Protein AF-A0A2M7RXU5-F1 (afdb_monomer)

Mean predicted aligned error: 11.83 Å

Organism: NCBI:txid1974556

Structure (mmCIF, N/CA/C/O backbone):
data_AF-A0A2M7RXU5-F1
#
_entry.id   AF-A0A2M7RXU5-F1
#
loop_
_atom_site.group_PDB
_atom_site.id
_atom_site.type_symbol
_atom_site.label_atom_id
_atom_site.label_alt_id
_atom_site.label_comp_id
_atom_site.label_asym_id
_atom_site.label_entity_id
_atom_site.label_seq_id
_atom_site.pdbx_PDB_ins_code
_atom_site.Cartn_x
_atom_site.Cartn_y
_atom_site.Cartn_z
_atom_site.occupancy
_atom_site.B_iso_or_equiv
_atom_site.auth_seq_id
_atom_site.auth_comp_id
_atom_site.auth_asym_id
_atom_site.auth_atom_id
_atom_site.pdbx_PDB_model_num
ATOM 1 N N . MET A 1 1 ? 6.100 -25.268 19.075 1.00 54.31 1 MET A N 1
ATOM 2 C CA . MET A 1 1 ? 4.955 -24.632 18.387 1.00 54.31 1 MET A CA 1
ATOM 3 C C . MET A 1 1 ? 5.513 -23.656 17.363 1.00 54.31 1 MET A C 1
ATOM 5 O O . MET A 1 1 ? 6.249 -22.761 17.752 1.00 54.31 1 MET A O 1
ATOM 9 N N . ASN A 1 2 ? 5.258 -23.869 16.069 1.00 55.12 2 ASN A N 1
ATOM 10 C CA . ASN A 1 2 ? 5.695 -22.953 15.010 1.00 55.12 2 ASN A CA 1
ATOM 11 C C . ASN A 1 2 ? 4.673 -21.815 14.877 1.00 55.12 2 ASN A C 1
ATOM 13 O O . ASN A 1 2 ? 3.691 -21.948 14.151 1.00 55.12 2 ASN A O 1
ATOM 17 N N . TYR A 1 3 ? 4.895 -20.707 15.585 1.00 61.16 3 TYR A N 1
ATOM 18 C CA . TYR A 1 3 ? 3.988 -19.549 15.592 1.00 61.16 3 TYR A CA 1
ATOM 19 C C . TYR A 1 3 ? 3.853 -18.861 14.222 1.00 61.16 3 TYR A C 1
ATOM 21 O O . TYR A 1 3 ? 2.846 -18.219 13.958 1.00 61.16 3 TYR A O 1
ATOM 29 N N . LEU A 1 4 ? 4.823 -19.058 13.321 1.00 62.25 4 LEU A N 1
ATOM 30 C CA . LEU A 1 4 ? 4.839 -18.480 11.970 1.00 62.25 4 LEU A CA 1
ATOM 31 C C . LEU A 1 4 ? 3.773 -19.057 11.018 1.00 62.25 4 LEU A C 1
ATOM 33 O O . LEU A 1 4 ? 3.629 -18.562 9.907 1.00 62.25 4 LEU A O 1
ATOM 37 N N . LYS A 1 5 ? 3.042 -20.105 11.423 1.00 65.50 5 LYS A N 1
ATOM 38 C CA . LYS A 1 5 ? 2.006 -20.760 10.602 1.00 65.50 5 LYS A CA 1
ATOM 39 C C . LYS A 1 5 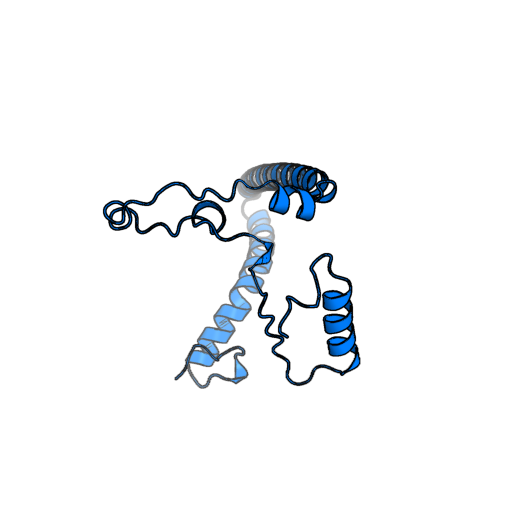? 0.579 -20.596 11.131 1.00 65.50 5 LYS A C 1
ATOM 41 O O . LYS A 1 5 ? -0.327 -21.186 10.557 1.00 65.50 5 LYS A O 1
ATOM 46 N N . VAL A 1 6 ? 0.371 -19.846 12.213 1.00 71.75 6 VAL A N 1
ATOM 47 C CA . VAL A 1 6 ? -0.953 -19.730 12.839 1.00 71.75 6 VAL A CA 1
ATOM 48 C C . VAL A 1 6 ? -1.709 -18.548 12.241 1.00 71.75 6 VAL A C 1
ATOM 50 O O . VAL A 1 6 ? -1.376 -17.395 12.515 1.00 71.75 6 VAL A O 1
ATOM 53 N N . GLY A 1 7 ? -2.727 -18.836 11.434 1.00 74.88 7 GLY A N 1
ATOM 54 C CA . GLY A 1 7 ? -3.568 -17.828 10.783 1.00 74.88 7 GLY A CA 1
ATOM 55 C C . GLY A 1 7 ? -4.970 -17.702 11.381 1.00 74.88 7 GLY A C 1
ATOM 56 O O . GLY A 1 7 ? -5.664 -16.733 11.079 1.00 74.88 7 GLY A O 1
ATOM 57 N N . LYS A 1 8 ? -5.416 -18.674 12.195 1.00 77.81 8 LYS A N 1
ATOM 58 C CA . LYS A 1 8 ? -6.785 -18.707 12.745 1.00 77.81 8 LYS A CA 1
ATOM 59 C C . LYS A 1 8 ? -6.841 -19.195 14.191 1.00 77.81 8 LYS A C 1
ATOM 61 O O . LYS A 1 8 ? -6.146 -20.132 14.578 1.00 77.81 8 LYS A O 1
ATOM 66 N N . ALA A 1 9 ? -7.796 -18.671 14.963 1.00 78.88 9 ALA A N 1
ATOM 67 C CA . ALA A 1 9 ? -8.033 -19.078 16.353 1.00 78.88 9 ALA A CA 1
ATOM 68 C C . ALA A 1 9 ? -8.330 -20.582 16.537 1.00 78.88 9 ALA A C 1
ATOM 70 O O . ALA A 1 9 ? -8.092 -21.141 17.608 1.00 78.88 9 ALA A O 1
ATOM 71 N N . THR A 1 10 ? -8.890 -21.245 15.521 1.00 80.44 10 THR A N 1
ATOM 72 C CA . THR A 1 10 ? -9.183 -22.690 15.522 1.00 80.44 10 THR A CA 1
ATOM 73 C C . THR A 1 10 ? -7.939 -23.572 15.507 1.00 80.44 10 THR A C 1
ATOM 75 O O . THR A 1 10 ? -8.040 -24.735 15.880 1.00 80.44 10 THR A O 1
ATOM 78 N N . GLU A 1 11 ? -6.785 -23.032 15.114 1.00 80.62 11 GLU A N 1
ATOM 79 C CA . GLU A 1 11 ? -5.509 -23.757 15.034 1.00 80.62 11 GLU A CA 1
ATOM 80 C C . GLU A 1 11 ? -4.772 -23.791 16.385 1.00 80.62 11 GLU A C 1
ATOM 82 O O . GLU A 1 11 ? -3.784 -24.505 16.543 1.00 80.62 11 GLU A O 1
ATOM 87 N N . LEU A 1 12 ? -5.264 -23.041 17.378 1.00 82.44 12 LEU A N 1
ATOM 88 C CA . LEU A 1 12 ? -4.707 -22.962 18.725 1.00 82.44 12 LEU A CA 1
ATOM 89 C C . LEU A 1 12 ? -5.577 -23.731 19.729 1.00 82.44 12 LEU A C 1
ATOM 91 O O . LEU A 1 12 ? -6.801 -23.810 19.606 1.00 82.44 12 LEU A O 1
ATOM 95 N N . THR A 1 13 ? -4.962 -24.247 20.793 1.00 83.81 13 THR A N 1
ATOM 96 C CA . THR A 1 13 ? -5.657 -24.987 21.861 1.00 83.81 13 THR A CA 1
ATOM 97 C C . THR A 1 13 ? -5.420 -24.362 23.233 1.00 83.81 13 THR A C 1
ATOM 99 O O . THR A 1 13 ? -4.342 -23.855 23.524 1.00 83.81 13 THR A O 1
ATOM 102 N N . GLY A 1 14 ? -6.423 -24.419 24.114 1.00 88.19 14 GLY A N 1
ATOM 103 C CA . GLY A 1 14 ? -6.277 -23.999 25.512 1.00 88.19 14 GLY A CA 1
ATOM 104 C C . GLY A 1 14 ? -6.180 -22.481 25.707 1.00 88.19 14 GLY A C 1
ATOM 105 O O . GLY A 1 14 ? -7.102 -21.747 25.343 1.00 88.19 14 GLY A O 1
ATOM 106 N N . LYS A 1 15 ? -5.097 -22.022 26.354 1.00 85.31 15 LYS A N 1
ATOM 107 C CA . LYS A 1 15 ? -4.887 -20.607 26.723 1.00 85.31 15 LYS A CA 1
ATOM 108 C C . LYS A 1 15 ? -4.615 -19.726 25.503 1.00 85.31 15 LYS A C 1
ATOM 110 O O . LYS A 1 15 ? -5.236 -18.672 25.385 1.00 85.31 15 LYS A O 1
ATOM 115 N N . ASP A 1 16 ? -3.792 -20.196 24.572 1.00 84.88 16 ASP A N 1
ATOM 116 C CA . ASP A 1 16 ? -3.380 -19.418 23.397 1.00 84.88 16 ASP A CA 1
ATOM 117 C C . ASP A 1 16 ? -4.576 -19.073 22.503 1.00 84.88 16 ASP A C 1
ATOM 119 O O . ASP A 1 16 ? -4.707 -17.944 22.037 1.00 84.88 16 ASP A O 1
ATOM 123 N N . ARG A 1 17 ? -5.543 -19.995 22.373 1.00 86.62 17 ARG A N 1
ATOM 124 C CA . ARG A 1 17 ? -6.808 -19.743 21.664 1.00 86.62 17 ARG A CA 1
ATOM 125 C C . ARG A 1 17 ? -7.643 -18.640 22.307 1.00 86.62 17 ARG A C 1
ATOM 127 O O . ARG A 1 17 ? -8.299 -17.881 21.600 1.00 86.62 17 ARG A O 1
ATOM 134 N N . LYS A 1 18 ? -7.672 -18.564 23.641 1.00 87.69 18 LYS A N 1
ATOM 135 C CA . LYS A 1 18 ? -8.428 -17.516 24.341 1.00 87.69 18 LYS A CA 1
ATOM 136 C C . LYS A 1 18 ? -7.783 -16.153 24.106 1.00 87.69 18 LYS A C 1
ATOM 138 O O . LYS A 1 18 ? -8.496 -15.230 23.736 1.00 87.69 18 LYS A O 1
ATOM 143 N N . ILE A 1 19 ? -6.459 -16.054 24.254 1.00 89.31 19 ILE A N 1
ATOM 144 C CA . ILE A 1 19 ? -5.705 -14.813 24.006 1.00 89.31 19 ILE A CA 1
ATOM 145 C C . ILE A 1 19 ? -5.905 -14.352 22.557 1.00 89.31 19 ILE A C 1
ATOM 147 O O . ILE A 1 19 ? -6.266 -13.199 22.340 1.00 89.31 19 ILE A O 1
ATOM 151 N N . TYR A 1 20 ? -5.772 -15.259 21.585 1.00 88.25 20 TYR A N 1
ATOM 152 C CA . TYR A 1 20 ? -5.964 -14.944 20.167 1.00 88.25 20 TYR A CA 1
ATOM 153 C C . TYR A 1 20 ? -7.367 -14.387 19.887 1.00 88.25 20 TYR A C 1
ATOM 155 O O . TYR A 1 20 ? -7.500 -13.338 19.268 1.00 88.25 20 TYR A O 1
ATOM 163 N N . ARG A 1 21 ? -8.419 -15.010 20.438 1.00 88.50 21 ARG A N 1
ATOM 164 C CA . ARG A 1 21 ? -9.799 -14.513 20.294 1.00 88.50 21 ARG A CA 1
ATOM 165 C C . ARG A 1 21 ? -10.028 -13.159 20.965 1.00 88.50 21 ARG A C 1
ATOM 167 O O . ARG A 1 21 ? -10.780 -12.349 20.435 1.00 88.50 21 ARG A O 1
ATOM 174 N N . TYR A 1 22 ? -9.418 -12.899 22.124 1.00 92.38 22 TYR A N 1
ATOM 175 C CA . TYR A 1 22 ? -9.512 -11.578 22.753 1.00 92.38 22 TYR A CA 1
ATOM 176 C C . TYR A 1 22 ? -8.861 -10.505 21.883 1.00 92.38 22 TYR A C 1
ATOM 178 O O . TYR A 1 22 ? -9.457 -9.447 21.702 1.00 92.38 22 TYR A O 1
ATOM 186 N N . LEU A 1 23 ? -7.690 -10.790 21.305 1.00 91.00 23 LEU A N 1
ATOM 187 C CA . LEU A 1 23 ? -7.000 -9.877 20.392 1.00 91.00 23 LEU A CA 1
ATOM 188 C C . LEU A 1 23 ? -7.775 -9.663 19.080 1.00 91.00 23 LEU A C 1
ATOM 190 O O . LEU A 1 23 ? -7.797 -8.540 18.588 1.00 91.00 23 LEU A O 1
ATOM 194 N N . GLU A 1 24 ? -8.462 -10.686 18.555 1.00 90.81 24 GLU A N 1
ATOM 195 C CA . GLU A 1 24 ? -9.353 -10.558 17.385 1.00 90.81 24 GLU A CA 1
ATOM 196 C C . GLU A 1 24 ? -10.562 -9.648 17.660 1.00 90.81 24 GLU A C 1
ATOM 198 O O . GLU A 1 24 ? -10.973 -8.878 16.795 1.00 90.81 24 GLU A O 1
ATOM 203 N N . ILE A 1 25 ? -11.142 -9.721 18.862 1.00 93.81 25 ILE A N 1
ATOM 204 C CA . ILE A 1 25 ? -12.319 -8.920 19.239 1.00 93.81 25 ILE A CA 1
ATOM 205 C C . ILE A 1 25 ? -11.926 -7.478 19.590 1.00 93.81 25 ILE A C 1
ATOM 207 O O . ILE A 1 25 ? -12.716 -6.555 19.385 1.00 93.81 25 ILE A O 1
ATOM 211 N N . LEU A 1 26 ? -10.711 -7.275 20.103 1.00 93.00 26 LEU A N 1
ATOM 212 C CA . LEU A 1 26 ? -10.197 -5.997 20.595 1.00 93.00 26 LEU A CA 1
ATOM 213 C C . LEU A 1 26 ? -10.392 -4.812 19.626 1.00 93.00 26 LEU A C 1
ATOM 215 O O . LEU A 1 26 ? -10.934 -3.802 20.078 1.00 93.00 26 LEU A O 1
ATOM 219 N N . PRO A 1 27 ? -10.042 -4.883 18.323 1.00 92.12 27 PRO A N 1
ATOM 220 C CA . PRO A 1 27 ? -10.235 -3.751 17.413 1.00 92.12 27 PRO A CA 1
ATOM 221 C C . PRO A 1 27 ? -11.713 -3.371 17.239 1.00 92.12 27 PRO A C 1
ATOM 223 O O . PRO A 1 27 ? -12.056 -2.189 17.279 1.00 92.12 27 PRO A O 1
ATOM 226 N N . GLY A 1 28 ? -12.607 -4.357 17.112 1.00 92.75 28 GLY A N 1
ATOM 227 C CA . GLY A 1 28 ? -14.047 -4.108 16.988 1.00 92.75 28 GLY A CA 1
ATOM 228 C C . GLY A 1 28 ? -14.662 -3.580 18.284 1.00 92.75 28 GLY A C 1
ATOM 229 O O . GLY A 1 28 ? -15.449 -2.633 18.266 1.00 92.75 28 GLY A O 1
ATOM 230 N N . PHE A 1 29 ? -14.257 -4.147 19.422 1.00 95.31 29 PHE A N 1
ATOM 231 C CA . PHE A 1 29 ? -14.706 -3.707 20.739 1.00 95.31 29 PHE A CA 1
ATOM 232 C C . PHE A 1 29 ? -14.264 -2.276 21.048 1.00 95.31 29 PHE A C 1
ATOM 234 O O . PHE A 1 29 ? -15.076 -1.497 21.535 1.00 95.31 29 PHE A O 1
ATOM 241 N N . LEU A 1 30 ? -13.020 -1.899 20.732 1.00 93.00 30 LEU A N 1
ATOM 242 C CA . LEU A 1 30 ? -12.559 -0.519 20.896 1.00 93.00 30 LEU A CA 1
ATOM 243 C C . LEU A 1 30 ? -13.356 0.448 20.013 1.00 93.00 30 LEU A C 1
ATOM 245 O O . LEU A 1 30 ? -13.725 1.518 20.483 1.00 93.00 30 LEU A O 1
ATOM 249 N N . SER A 1 31 ? -13.673 0.066 18.772 1.00 92.56 31 SER A N 1
ATOM 250 C CA . SER A 1 31 ? -14.448 0.913 17.857 1.00 92.56 31 SER A CA 1
ATOM 251 C C . SER A 1 31 ? -15.896 1.133 18.314 1.00 92.56 31 SER A C 1
ATOM 253 O O . SER A 1 31 ? -16.365 2.267 18.343 1.00 92.56 31 SER A O 1
ATOM 255 N N . ILE A 1 32 ? -16.614 0.076 18.706 1.00 93.88 32 ILE A N 1
ATOM 256 C CA . ILE A 1 32 ? -17.993 0.212 19.215 1.00 93.88 32 ILE A CA 1
ATOM 257 C C . ILE A 1 32 ? -17.987 0.850 20.611 1.00 93.88 32 ILE A C 1
ATOM 259 O O . ILE A 1 32 ? -18.867 1.644 20.952 1.00 93.88 32 ILE A O 1
ATOM 263 N N . GLY A 1 33 ? -16.972 0.526 21.410 1.00 94.12 33 GLY A N 1
ATOM 264 C CA . GLY A 1 33 ? -16.773 1.050 22.751 1.00 94.12 33 GLY A CA 1
ATOM 265 C C . GLY A 1 33 ? -16.618 2.565 22.766 1.00 94.12 33 GLY A C 1
ATOM 266 O O . GLY A 1 33 ? -17.256 3.206 23.593 1.00 94.12 33 GLY A O 1
ATOM 267 N N . THR A 1 34 ? -15.851 3.163 21.848 1.00 88.50 34 THR A N 1
ATOM 268 C CA . THR A 1 34 ? -15.704 4.629 21.787 1.00 88.50 34 THR A CA 1
ATOM 269 C C . THR A 1 34 ? -17.024 5.331 21.466 1.00 88.50 34 THR A C 1
ATOM 271 O O . THR A 1 34 ? -17.334 6.342 22.094 1.00 88.50 34 THR A O 1
ATOM 274 N N . LEU A 1 35 ? -17.844 4.775 20.569 1.00 86.81 35 LEU A N 1
ATOM 275 C CA . LEU A 1 35 ? -19.162 5.328 20.235 1.00 86.81 35 LEU A CA 1
ATOM 276 C C . LEU A 1 35 ? -20.139 5.256 21.418 1.00 86.81 35 LEU A C 1
ATOM 278 O O . LEU A 1 35 ? -20.771 6.255 21.765 1.00 86.81 35 LEU A O 1
ATOM 282 N N . LEU A 1 36 ? -20.241 4.092 22.069 1.00 91.25 36 LEU A N 1
ATOM 283 C CA . LEU A 1 36 ? -21.095 3.920 23.250 1.00 91.25 36 LEU A CA 1
ATOM 284 C C . LEU A 1 36 ? -20.626 4.786 24.420 1.00 91.25 36 LEU A C 1
ATOM 286 O O . LEU A 1 36 ? -21.448 5.386 25.112 1.00 91.25 36 LEU A O 1
ATOM 290 N N . LEU A 1 37 ? -19.312 4.873 24.627 1.00 88.31 37 LEU A N 1
ATOM 291 C CA . LEU A 1 37 ? -18.713 5.683 25.679 1.00 88.31 37 LEU A CA 1
ATOM 292 C C . LEU A 1 37 ? -19.078 7.159 25.505 1.00 88.31 37 LEU A C 1
ATOM 294 O O . LEU A 1 37 ? -19.518 7.778 26.470 1.00 88.31 37 LEU A O 1
ATOM 298 N N . LEU A 1 38 ? -18.987 7.702 24.289 1.00 85.00 38 LEU A N 1
ATOM 299 C CA . LEU A 1 38 ? -19.390 9.084 24.010 1.00 85.00 38 LEU A CA 1
ATOM 300 C C . LEU A 1 38 ? -20.880 9.326 24.284 1.00 85.00 38 LEU A C 1
ATOM 302 O O . LEU A 1 38 ? -21.236 10.343 24.883 1.00 85.00 38 LEU A O 1
ATOM 306 N N . LEU A 1 39 ? -21.744 8.382 23.906 1.00 86.50 39 LEU A N 1
ATOM 307 C CA . LEU A 1 39 ? -23.188 8.494 24.116 1.00 86.50 39 LEU A CA 1
ATOM 308 C C . LEU A 1 39 ? -23.555 8.472 25.608 1.00 86.50 39 LEU A C 1
ATOM 310 O O . LEU A 1 39 ? -24.339 9.301 26.068 1.00 86.50 39 LEU A O 1
ATOM 314 N N . ILE A 1 40 ? -22.940 7.575 26.380 1.00 87.81 40 ILE A N 1
ATOM 315 C CA . ILE A 1 40 ? -23.162 7.469 27.827 1.00 87.81 40 ILE A CA 1
ATOM 316 C C . ILE A 1 40 ? -22.597 8.699 28.552 1.00 87.81 40 ILE A C 1
ATOM 318 O O . ILE A 1 40 ? -23.282 9.287 29.389 1.00 87.81 40 ILE A O 1
ATOM 322 N N . PHE A 1 41 ? -21.375 9.135 28.226 1.00 85.19 41 PHE A N 1
ATOM 323 C CA . PHE A 1 41 ? -20.758 10.304 28.865 1.00 85.19 41 PHE A CA 1
ATOM 324 C C . PHE A 1 41 ? -21.497 11.612 28.564 1.00 85.19 41 PHE A C 1
ATOM 326 O O . PHE A 1 41 ? -21.500 12.508 29.415 1.00 85.19 41 PHE A O 1
ATOM 333 N N . SER A 1 42 ? -22.148 11.717 27.399 1.00 87.62 42 SER A N 1
ATOM 334 C CA . SER A 1 42 ? -22.963 12.882 27.035 1.00 87.62 42 SER A CA 1
ATOM 335 C C . SER A 1 42 ? -24.074 13.139 28.058 1.00 87.62 42 SER A C 1
ATOM 337 O O . SER A 1 42 ? -24.299 14.282 28.451 1.00 87.62 42 SER A O 1
ATOM 339 N N . TYR A 1 43 ? -24.692 12.074 28.582 1.00 84.12 43 TYR A N 1
ATOM 340 C CA . TYR A 1 43 ? -25.726 12.181 29.612 1.00 84.12 43 TYR A CA 1
ATOM 341 C C . TYR A 1 43 ? -25.188 12.712 30.954 1.00 84.12 43 TYR A C 1
ATOM 343 O O . TYR A 1 43 ? -25.840 13.526 31.604 1.00 84.12 43 TYR A O 1
ATOM 351 N N . PHE A 1 44 ? -23.990 12.294 31.378 1.00 87.69 44 PHE A N 1
ATOM 352 C CA . PHE A 1 44 ? -23.445 12.686 32.685 1.00 87.69 44 PHE A CA 1
ATOM 353 C C . PHE A 1 44 ? -22.852 14.100 32.699 1.00 87.69 44 PHE A C 1
ATOM 355 O O . PHE A 1 44 ? -23.022 14.832 33.679 1.00 87.69 44 PHE A O 1
ATOM 362 N N . LYS A 1 45 ? -22.100 14.480 31.656 1.00 87.94 45 LYS A N 1
ATOM 363 C CA . LYS A 1 45 ? -21.343 15.744 31.596 1.00 87.94 45 LYS A CA 1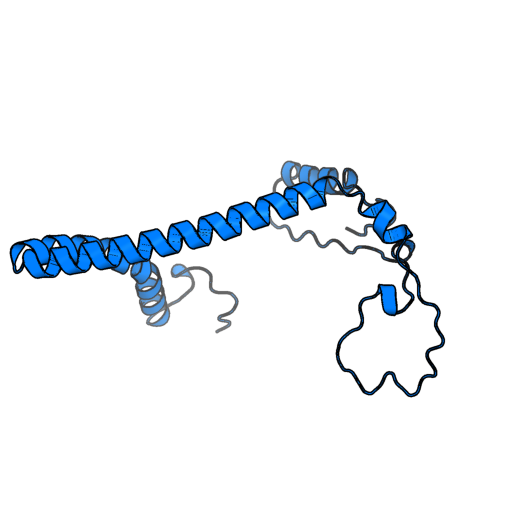
ATOM 364 C C . LYS A 1 45 ? -21.257 16.279 30.152 1.00 87.94 45 LYS A C 1
ATOM 366 O O . LYS A 1 45 ? -20.172 16.273 29.565 1.00 87.94 45 LYS A O 1
ATOM 371 N N . PRO A 1 46 ? -22.355 16.820 29.595 1.00 86.56 46 PRO A N 1
ATOM 372 C CA . PRO A 1 46 ? -22.433 17.189 28.176 1.00 86.56 46 PRO A CA 1
ATOM 373 C C . PRO A 1 46 ? -21.413 18.259 27.752 1.00 86.56 46 PRO A C 1
ATOM 375 O O . PRO A 1 46 ? -20.894 18.208 26.642 1.00 86.56 46 PRO A O 1
ATOM 378 N N . VAL A 1 47 ? -21.060 19.194 28.643 1.00 91.31 47 VAL A N 1
ATOM 379 C CA . VAL A 1 47 ? -20.104 20.280 28.344 1.00 91.31 47 VAL A CA 1
ATOM 380 C C . VAL A 1 47 ? -18.692 19.748 28.064 1.00 91.31 47 VAL A C 1
ATOM 382 O O . VAL A 1 47 ? -18.063 20.151 27.091 1.00 91.31 47 VAL A O 1
ATOM 385 N N . TRP A 1 48 ? -18.194 18.815 28.883 1.00 89.06 48 TRP A N 1
ATOM 386 C CA . TRP A 1 48 ? -16.860 18.227 28.694 1.00 89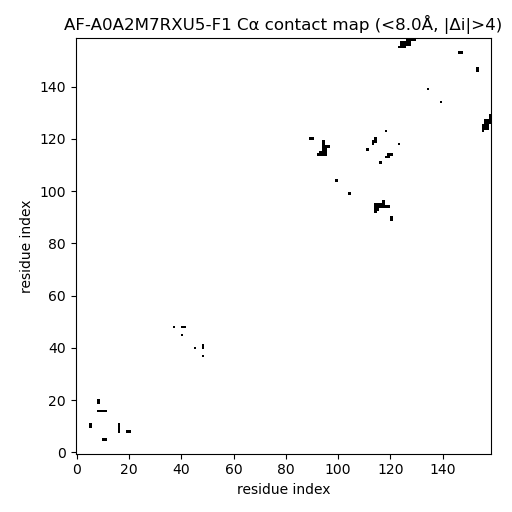.06 48 TRP A CA 1
ATOM 387 C C . TRP A 1 48 ? -16.794 17.361 27.437 1.00 89.06 48 TRP A C 1
ATOM 389 O O . TRP A 1 48 ? -15.803 17.396 26.710 1.00 89.06 48 TRP A O 1
ATOM 399 N N . VAL A 1 49 ? -17.874 16.627 27.155 1.00 88.88 49 VAL A N 1
ATOM 400 C CA . VAL A 1 49 ? -17.994 15.811 25.943 1.00 88.88 49 VAL A CA 1
ATOM 401 C C . VAL A 1 49 ? -17.993 16.682 24.690 1.00 88.88 49 VAL A C 1
ATOM 403 O O . VAL A 1 49 ? -17.323 16.333 23.725 1.00 88.88 49 VAL A O 1
ATOM 406 N N . ALA A 1 50 ? -18.654 17.842 24.712 1.00 90.12 50 ALA A N 1
ATOM 407 C CA . ALA A 1 50 ? -18.626 18.777 23.590 1.00 90.12 50 ALA A CA 1
ATOM 408 C C . ALA A 1 50 ? -17.200 19.268 23.277 1.00 90.12 50 ALA A C 1
ATOM 410 O O . ALA A 1 50 ? -16.783 19.215 22.122 1.00 90.12 50 ALA A O 1
ATOM 411 N N . PHE A 1 51 ? -16.420 19.673 24.289 1.00 92.56 51 PHE A N 1
ATOM 412 C CA . PHE A 1 51 ? -15.016 20.058 24.081 1.00 92.56 51 PHE A CA 1
ATOM 413 C C . PHE A 1 51 ? -14.171 18.910 23.517 1.00 92.56 51 PHE A C 1
ATOM 415 O O . PHE A 1 51 ? -13.361 19.133 22.618 1.00 92.56 51 PHE A O 1
ATOM 422 N N . PHE A 1 52 ? -14.374 17.686 24.014 1.00 89.69 52 PHE A N 1
ATOM 423 C CA . PHE A 1 52 ? -13.679 16.502 23.511 1.00 89.69 52 PHE A CA 1
ATOM 424 C C . PHE A 1 52 ? -14.013 16.216 22.040 1.00 89.69 52 PHE A C 1
ATOM 426 O O . PHE A 1 52 ? -13.097 16.002 21.249 1.00 89.69 52 PHE A O 1
ATOM 433 N N . ILE A 1 53 ? -15.298 16.257 21.665 1.00 89.00 53 ILE A N 1
ATOM 434 C CA . ILE A 1 53 ? -15.748 16.039 20.281 1.00 89.00 53 ILE A CA 1
ATOM 435 C C . ILE A 1 53 ? -15.135 17.086 19.353 1.00 89.00 53 ILE A C 1
ATOM 437 O O . ILE A 1 53 ? -14.549 16.720 18.343 1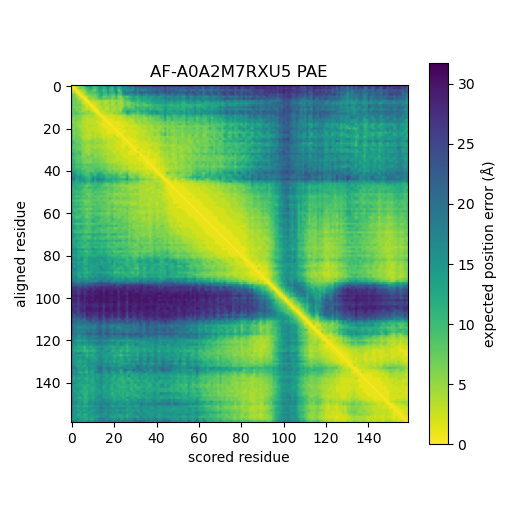.00 89.00 53 ILE A O 1
ATOM 441 N N . ILE A 1 54 ? -15.176 18.371 19.718 1.00 93.50 54 ILE A N 1
ATOM 442 C CA . ILE A 1 54 ? -14.590 19.438 18.893 1.00 93.50 54 ILE A CA 1
ATOM 443 C C . ILE A 1 54 ? -13.083 19.212 18.695 1.00 93.50 54 ILE A C 1
ATOM 445 O O . ILE A 1 54 ? -12.586 19.326 17.578 1.00 93.50 54 ILE A O 1
ATOM 449 N N . ALA A 1 55 ? -12.344 18.867 19.755 1.00 95.12 55 ALA A N 1
ATOM 450 C CA . ALA A 1 55 ? -10.912 18.587 19.645 1.00 95.12 55 ALA A CA 1
ATOM 451 C C . ALA A 1 55 ? -10.624 17.358 18.763 1.00 95.12 55 ALA A C 1
ATOM 453 O O . ALA A 1 55 ? -9.700 17.385 17.947 1.00 95.12 55 ALA A O 1
ATOM 454 N N . PHE A 1 56 ? -11.426 16.300 18.906 1.00 91.69 56 PHE A N 1
ATOM 455 C CA . PHE A 1 56 ? -11.336 15.089 18.095 1.00 91.69 56 PHE A CA 1
ATOM 456 C C . PHE A 1 56 ? -11.637 15.364 16.616 1.00 91.69 56 PHE A C 1
ATOM 458 O O . PHE A 1 56 ? -10.860 14.951 15.756 1.00 91.69 56 PHE A O 1
ATOM 465 N N . ASP A 1 57 ? -12.695 16.120 16.319 1.00 93.88 57 ASP A N 1
ATOM 466 C CA . ASP A 1 57 ? -13.084 16.496 14.959 1.00 93.88 57 ASP A CA 1
ATOM 467 C C . ASP A 1 57 ? -12.021 17.377 14.296 1.00 93.88 57 ASP A C 1
ATOM 469 O O . ASP A 1 57 ? -11.677 17.161 13.135 1.00 93.88 57 ASP A O 1
ATOM 473 N N . VAL A 1 58 ? -11.435 18.332 15.030 1.00 97.25 58 VAL A N 1
ATOM 474 C CA . VAL A 1 58 ? -10.325 19.158 14.527 1.00 97.25 58 VAL A CA 1
ATOM 475 C C . VAL A 1 58 ? -9.090 18.302 14.239 1.00 97.25 58 VAL A C 1
ATOM 477 O O . VAL A 1 58 ? -8.481 18.449 13.179 1.00 97.25 58 VAL A O 1
ATOM 480 N N . TYR A 1 59 ? -8.724 17.386 15.140 1.00 95.69 59 TYR A N 1
ATOM 481 C CA . TYR A 1 59 ? -7.630 16.439 14.900 1.00 95.69 59 TYR A CA 1
ATOM 482 C C . TYR A 1 59 ? -7.887 15.592 13.647 1.00 95.69 59 TYR A C 1
ATOM 484 O O . TYR A 1 59 ? -7.012 15.473 12.784 1.00 95.69 59 TYR A O 1
ATOM 492 N N . TRP A 1 60 ? -9.096 15.043 13.517 1.00 94.81 60 TRP A N 1
ATOM 493 C CA . TRP A 1 60 ? -9.477 14.215 12.378 1.00 94.81 60 TRP A CA 1
ATOM 494 C C . TRP A 1 60 ? -9.474 15.014 11.074 1.00 94.81 60 TRP A C 1
ATOM 496 O O . TRP A 1 60 ? -8.990 14.531 10.050 1.00 94.81 60 TRP A O 1
ATOM 506 N N . LEU A 1 61 ? -9.951 16.259 11.107 1.00 97.25 61 LEU A N 1
ATOM 507 C CA . LEU A 1 61 ? -9.920 17.170 9.968 1.00 97.25 61 LEU A CA 1
ATOM 508 C C . LEU A 1 61 ? -8.481 17.417 9.498 1.00 97.25 61 LEU A C 1
ATOM 510 O O . LEU A 1 61 ? -8.200 17.297 8.305 1.00 97.25 61 LEU A O 1
ATOM 514 N N . LEU A 1 62 ? -7.559 17.706 10.420 1.00 96.88 62 LEU A N 1
ATOM 515 C CA . LEU A 1 62 ? -6.142 17.884 10.092 1.00 96.88 62 LEU A CA 1
ATOM 516 C C . LEU A 1 62 ? -5.533 16.609 9.492 1.00 96.88 62 LEU A C 1
ATOM 518 O O . LEU A 1 62 ? -4.802 16.692 8.505 1.00 96.88 62 LEU A O 1
ATOM 522 N N . LEU A 1 63 ? -5.869 15.435 10.036 1.00 96.25 63 LEU A N 1
ATOM 523 C CA . LEU A 1 63 ? -5.410 14.145 9.518 1.00 96.25 63 LEU A CA 1
ATOM 524 C C . LEU A 1 63 ? -5.919 13.881 8.092 1.00 96.25 63 LEU A C 1
ATOM 526 O O . LEU A 1 63 ? -5.148 13.451 7.233 1.00 96.25 63 LEU A O 1
ATOM 530 N N . VAL A 1 64 ? -7.197 14.163 7.821 1.00 97.19 64 VAL A N 1
ATOM 531 C CA . VAL A 1 64 ? -7.798 14.004 6.487 1.00 97.19 64 VAL A CA 1
ATOM 532 C C . VAL A 1 64 ? -7.167 14.968 5.485 1.00 97.19 64 VAL A C 1
ATOM 534 O O . VAL A 1 64 ? -6.845 14.550 4.374 1.00 97.19 64 VAL A O 1
ATOM 537 N N . ILE A 1 65 ? -6.935 16.228 5.864 1.00 97.88 65 ILE A N 1
ATOM 538 C CA . ILE A 1 65 ? -6.259 17.209 5.000 1.00 97.88 65 ILE A CA 1
ATOM 539 C C . ILE A 1 65 ? -4.826 16.763 4.701 1.00 97.88 65 ILE A C 1
ATOM 541 O O . ILE A 1 65 ? -4.415 16.771 3.540 1.00 97.88 65 ILE A O 1
ATOM 545 N N . PHE A 1 66 ? -4.080 16.338 5.724 1.00 96.75 66 PHE A N 1
ATOM 546 C CA . PHE A 1 66 ? -2.741 15.784 5.553 1.00 96.75 66 PHE A CA 1
ATOM 547 C C . PHE A 1 66 ? -2.770 14.622 4.554 1.00 96.75 66 PHE A C 1
ATOM 549 O O . PHE A 1 66 ? -2.099 14.681 3.525 1.00 96.75 66 PHE A O 1
ATOM 556 N N . LEU A 1 67 ? -3.618 13.616 4.779 1.00 97.25 67 LEU A N 1
ATOM 557 C CA . LEU A 1 67 ? -3.747 12.471 3.879 1.00 97.25 67 LEU A CA 1
ATOM 558 C C . LEU A 1 67 ? -4.113 12.894 2.447 1.00 97.25 67 LEU A C 1
ATOM 560 O O . LEU A 1 67 ? -3.525 12.384 1.491 1.00 97.25 67 LEU A O 1
ATOM 564 N N . ALA A 1 68 ? -5.038 13.843 2.288 1.00 97.44 68 ALA A N 1
ATOM 565 C CA . ALA A 1 68 ? -5.457 14.348 0.986 1.00 97.44 68 ALA A CA 1
ATOM 566 C C . ALA A 1 68 ? -4.292 14.993 0.220 1.00 97.44 68 ALA A C 1
ATOM 568 O O . ALA A 1 68 ? -4.106 14.702 -0.961 1.00 97.44 68 ALA A O 1
ATOM 569 N N . ILE A 1 69 ? -3.464 15.807 0.884 1.00 97.62 69 ILE A N 1
ATOM 570 C CA . ILE A 1 69 ? -2.282 16.424 0.262 1.00 97.62 69 ILE A CA 1
ATOM 571 C C . ILE A 1 69 ? -1.302 15.348 -0.221 1.00 97.62 69 ILE A C 1
ATOM 573 O O . ILE A 1 69 ? -0.852 15.402 -1.368 1.00 97.62 69 ILE A O 1
ATOM 577 N N . TYR A 1 70 ? -1.003 14.345 0.611 1.00 96.44 70 TYR A N 1
ATOM 578 C CA . TYR A 1 70 ? -0.108 13.246 0.225 1.00 96.44 70 TYR A CA 1
ATOM 579 C C . TYR A 1 70 ? -0.669 12.427 -0.938 1.00 96.44 70 TYR A C 1
ATOM 581 O O . TYR A 1 70 ? 0.079 12.067 -1.849 1.00 96.44 70 TYR A O 1
ATOM 589 N N . LEU A 1 71 ? -1.979 12.177 -0.949 1.00 96.56 71 LEU A N 1
ATOM 590 C CA . LEU A 1 71 ? -2.641 11.450 -2.026 1.00 96.56 71 LEU A CA 1
ATOM 591 C C . LEU A 1 71 ? -2.589 12.229 -3.344 1.00 96.56 71 LEU A C 1
ATOM 593 O O . LEU A 1 71 ? -2.249 11.656 -4.378 1.00 96.56 71 LEU A O 1
ATOM 597 N N . ILE A 1 72 ? -2.864 13.536 -3.312 1.00 97.19 72 ILE A N 1
ATOM 598 C CA . ILE A 1 72 ? -2.790 14.400 -4.497 1.00 97.19 72 ILE A CA 1
ATOM 599 C C . ILE A 1 72 ? -1.352 14.454 -5.022 1.00 97.19 72 ILE A C 1
ATOM 601 O O . ILE A 1 72 ? -1.130 14.262 -6.218 1.00 97.19 72 ILE A O 1
ATOM 605 N N . ALA A 1 73 ? -0.367 14.664 -4.146 1.00 96.75 73 ALA A N 1
ATOM 606 C CA . ALA A 1 73 ? 1.041 14.686 -4.531 1.00 96.75 73 ALA A CA 1
ATOM 607 C C . ALA A 1 73 ? 1.495 13.339 -5.122 1.00 96.75 73 ALA A C 1
ATOM 609 O O . ALA A 1 73 ? 2.183 13.306 -6.145 1.00 96.75 73 ALA A O 1
ATOM 610 N N . GLY A 1 74 ? 1.080 12.223 -4.515 1.00 95.94 74 GLY A N 1
ATOM 611 C CA . GLY A 1 74 ? 1.334 10.877 -5.027 1.00 95.94 74 GLY A CA 1
ATOM 612 C C . GLY A 1 74 ? 0.686 10.642 -6.391 1.00 95.94 74 GLY A C 1
ATOM 613 O O . GLY A 1 74 ? 1.341 10.146 -7.307 1.00 95.94 74 GLY A O 1
ATOM 614 N N . TYR A 1 75 ? -0.564 11.075 -6.567 1.00 95.62 75 TYR A N 1
ATOM 615 C CA . TYR A 1 75 ? -1.293 10.962 -7.829 1.00 95.62 75 TYR A CA 1
ATOM 616 C C . TYR A 1 75 ? -0.647 11.779 -8.952 1.00 95.62 75 TYR A C 1
ATOM 618 O O . TYR A 1 75 ? -0.490 11.283 -10.068 1.00 95.62 75 TYR A O 1
ATOM 626 N N . GLN A 1 76 ? -0.216 13.010 -8.666 1.00 95.25 76 GLN A N 1
ATOM 627 C CA . GLN A 1 76 ? 0.492 13.837 -9.644 1.00 95.25 76 GLN A CA 1
ATOM 628 C C . GLN A 1 76 ? 1.811 13.187 -10.080 1.00 95.25 76 GLN A C 1
ATOM 630 O O . GLN A 1 76 ? 2.073 13.090 -11.280 1.00 95.25 76 GLN A O 1
ATOM 635 N N . LYS A 1 77 ? 2.608 12.675 -9.130 1.00 93.56 77 LYS A N 1
ATOM 636 C CA . LYS A 1 77 ? 3.849 11.940 -9.434 1.00 93.56 77 LYS A CA 1
ATOM 637 C C . LYS A 1 77 ? 3.580 10.683 -10.257 1.00 93.56 77 LYS A C 1
ATOM 639 O O . LYS A 1 77 ? 4.283 10.435 -11.230 1.00 93.56 77 LYS A O 1
ATOM 644 N N . LEU A 1 78 ? 2.543 9.921 -9.914 1.00 94.19 78 LEU A N 1
ATOM 645 C CA . LEU A 1 78 ? 2.140 8.735 -10.667 1.00 94.19 78 LEU A CA 1
ATOM 646 C C . LEU A 1 78 ? 1.734 9.096 -12.101 1.00 94.19 78 LEU A C 1
ATOM 648 O O . LEU A 1 78 ? 2.164 8.432 -13.042 1.00 94.19 78 LEU A O 1
ATOM 652 N N . LYS A 1 79 ? 0.965 10.176 -12.288 1.00 94.19 79 LYS A N 1
ATOM 653 C CA . LYS A 1 79 ? 0.572 10.662 -13.618 1.00 94.19 79 LYS A CA 1
ATOM 654 C C . LYS A 1 79 ? 1.785 11.085 -14.450 1.00 94.19 79 LYS A C 1
ATOM 656 O O . LYS A 1 79 ? 1.844 10.735 -15.624 1.00 94.19 79 LYS A O 1
ATOM 661 N N . ALA A 1 80 ? 2.746 11.787 -13.849 1.00 92.94 80 ALA A N 1
ATOM 662 C CA . ALA A 1 80 ? 3.994 12.154 -14.518 1.00 92.94 80 ALA A CA 1
ATOM 663 C C . ALA A 1 80 ? 4.811 10.908 -14.907 1.00 92.94 80 ALA A C 1
ATOM 665 O O . ALA A 1 80 ? 5.215 10.772 -16.057 1.00 92.94 80 ALA A O 1
ATOM 666 N N . ASN A 1 81 ? 4.973 9.957 -13.983 1.00 91.94 81 ASN A N 1
ATOM 667 C CA . ASN A 1 81 ? 5.721 8.716 -14.199 1.00 91.94 81 ASN A CA 1
ATOM 668 C C . ASN A 1 81 ? 5.088 7.783 -15.235 1.00 91.94 81 ASN A C 1
ATOM 670 O O . ASN A 1 81 ? 5.806 7.043 -15.896 1.00 91.94 81 ASN A O 1
ATOM 674 N N . ARG A 1 82 ? 3.763 7.817 -15.403 1.00 88.50 82 ARG A N 1
ATOM 675 C CA . ARG A 1 82 ? 3.058 7.001 -16.400 1.00 88.50 82 ARG A CA 1
ATOM 676 C C . ARG A 1 82 ? 3.338 7.435 -17.842 1.00 88.50 82 ARG A C 1
ATOM 678 O O . ARG A 1 82 ? 3.262 6.606 -18.738 1.00 88.50 82 ARG A O 1
ATOM 685 N N . ILE A 1 83 ? 3.596 8.724 -18.067 1.00 92.38 83 ILE A N 1
ATOM 686 C CA . ILE A 1 83 ? 3.848 9.278 -19.410 1.00 92.38 83 ILE A CA 1
ATOM 687 C C . ILE A 1 83 ? 5.286 8.985 -19.862 1.00 92.38 83 ILE A C 1
ATOM 689 O O . ILE A 1 83 ? 5.571 8.947 -21.053 1.00 92.38 83 ILE A O 1
ATOM 693 N N . ILE A 1 84 ? 6.192 8.784 -18.908 1.00 88.88 84 ILE A N 1
ATOM 694 C CA . ILE A 1 84 ? 7.609 8.556 -19.163 1.00 88.88 84 ILE A CA 1
ATOM 695 C C . ILE A 1 84 ? 7.821 7.153 -19.745 1.00 88.88 84 ILE A C 1
ATOM 697 O O . ILE A 1 84 ? 7.415 6.162 -19.138 1.00 88.88 84 ILE A O 1
ATOM 701 N N . ASP A 1 85 ? 8.527 7.069 -20.876 1.00 88.88 85 ASP A N 1
ATOM 702 C CA . ASP A 1 85 ? 9.048 5.803 -21.394 1.00 88.88 85 ASP A CA 1
ATOM 703 C C . ASP A 1 85 ? 10.240 5.352 -20.535 1.00 88.88 85 ASP A C 1
ATOM 705 O O . ASP A 1 85 ? 11.367 5.845 -20.643 1.00 88.88 85 ASP A O 1
ATOM 709 N N . TRP A 1 86 ? 9.970 4.418 -19.627 1.00 84.00 86 TRP A N 1
ATOM 710 C CA . TRP A 1 86 ? 10.987 3.849 -18.748 1.00 84.00 86 TRP A CA 1
ATOM 711 C C . TRP A 1 86 ? 12.015 3.009 -19.504 1.00 84.00 86 TRP A C 1
ATOM 713 O O . TRP A 1 86 ? 13.173 2.977 -19.096 1.00 84.00 86 TRP A O 1
ATOM 723 N N . GLY A 1 87 ? 11.633 2.377 -20.617 1.00 83.25 87 GLY A N 1
ATOM 724 C CA . GLY A 1 87 ? 12.554 1.586 -21.429 1.00 83.25 87 GLY A CA 1
ATOM 725 C C . GLY A 1 87 ? 13.614 2.462 -22.088 1.00 83.25 87 GLY A C 1
ATOM 726 O O . GLY A 1 87 ? 14.790 2.100 -22.110 1.00 83.25 87 GLY A O 1
ATOM 727 N N . GLU A 1 88 ? 13.223 3.637 -22.584 1.00 86.06 88 GLU A N 1
ATOM 728 C CA . GLU A 1 88 ? 14.173 4.615 -23.117 1.00 86.06 88 GLU A CA 1
ATOM 729 C C . GLU A 1 88 ? 15.086 5.175 -22.023 1.00 86.06 88 GLU A C 1
ATOM 731 O O . GLU A 1 88 ? 16.302 5.221 -22.207 1.00 86.06 88 GLU A O 1
ATOM 736 N N . LYS A 1 89 ? 14.534 5.510 -20.852 1.00 85.44 89 LYS A N 1
ATOM 737 C CA . LYS A 1 89 ? 15.347 5.963 -19.716 1.00 85.44 89 LYS A CA 1
ATOM 738 C C . LYS A 1 89 ? 16.378 4.933 -19.272 1.00 85.44 89 LYS A C 1
ATOM 740 O O . LYS A 1 89 ? 17.505 5.323 -18.996 1.00 85.44 89 LYS A O 1
ATOM 745 N N . CYS A 1 90 ? 16.025 3.647 -19.229 1.00 82.44 90 CYS A N 1
ATOM 746 C CA . CYS A 1 90 ? 16.973 2.584 -18.892 1.00 82.44 90 CYS A CA 1
ATOM 747 C C . CYS A 1 90 ? 18.111 2.482 -19.917 1.00 82.44 90 CYS A C 1
ATOM 749 O O . CYS A 1 90 ? 19.256 2.293 -19.519 1.00 82.44 90 CYS A O 1
ATOM 751 N N . ARG A 1 91 ? 17.825 2.670 -21.215 1.00 82.81 91 ARG A N 1
ATOM 752 C CA . ARG A 1 91 ? 18.851 2.710 -22.277 1.00 82.81 91 ARG A CA 1
ATOM 753 C C . ARG A 1 91 ? 19.774 3.925 -22.179 1.00 82.81 91 ARG A C 1
ATOM 755 O O . ARG A 1 91 ? 20.923 3.846 -22.589 1.00 82.81 91 ARG A O 1
ATOM 762 N N . GLN A 1 92 ? 19.268 5.046 -21.669 1.00 83.56 92 GLN A N 1
ATOM 763 C CA . GLN A 1 92 ? 20.035 6.280 -21.482 1.00 83.56 92 GLN A CA 1
ATOM 764 C C . GLN A 1 92 ? 20.868 6.287 -20.190 1.00 83.56 92 GLN A C 1
ATOM 766 O O . GLN A 1 92 ? 21.606 7.246 -19.956 1.00 83.56 92 GLN A O 1
ATOM 771 N N . LEU A 1 93 ? 20.750 5.264 -19.333 1.00 77.38 93 LEU A N 1
ATOM 772 C CA . LEU A 1 93 ? 21.551 5.195 -18.116 1.00 77.38 93 LEU A CA 1
ATOM 773 C C . LEU A 1 93 ? 23.036 5.085 -18.486 1.00 77.38 93 LEU A C 1
ATOM 775 O O . LEU A 1 93 ? 23.399 4.234 -19.300 1.00 77.38 93 LEU A O 1
ATOM 779 N N . PRO A 1 94 ? 23.907 5.921 -17.896 1.00 65.12 94 PRO A N 1
ATOM 780 C CA . PRO A 1 94 ? 25.335 5.782 -18.091 1.00 65.12 94 PRO A CA 1
ATOM 781 C C . PRO A 1 94 ? 25.765 4.469 -17.444 1.00 65.12 94 PRO A C 1
ATOM 783 O O . PRO A 1 94 ? 25.851 4.367 -16.221 1.00 65.12 94 PRO A O 1
ATOM 786 N N . VAL A 1 95 ? 26.030 3.459 -18.269 1.00 62.22 95 VAL A N 1
ATOM 787 C CA . VAL A 1 95 ? 26.764 2.267 -17.849 1.00 62.22 95 VAL A CA 1
ATOM 788 C C . VAL A 1 95 ? 28.194 2.740 -17.617 1.00 62.22 95 VAL A C 1
ATOM 790 O O . VAL A 1 95 ? 29.010 2.820 -18.534 1.00 62.22 95 VAL A O 1
ATOM 793 N N . SER A 1 96 ? 28.453 3.223 -16.406 1.00 51.47 96 SER A N 1
ATOM 794 C CA . SER A 1 96 ? 29.758 3.736 -16.021 1.00 51.47 96 SER A CA 1
ATOM 795 C C . SER A 1 96 ? 30.724 2.560 -15.921 1.00 51.47 96 SER A C 1
ATOM 797 O O . SER A 1 96 ? 30.832 1.927 -14.877 1.00 51.47 96 SER A O 1
ATOM 799 N N . PHE A 1 97 ? 31.460 2.304 -17.002 1.00 49.44 97 PHE A N 1
ATOM 800 C CA . PHE A 1 97 ? 32.667 1.472 -17.016 1.00 49.44 97 PHE A CA 1
ATOM 801 C C . PHE A 1 97 ? 33.870 2.183 -16.373 1.00 49.44 97 PHE A C 1
A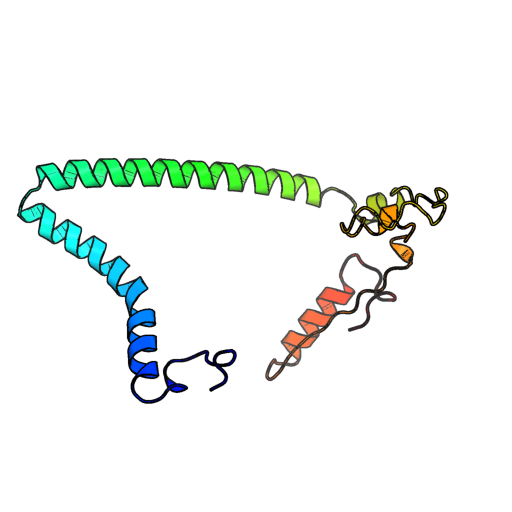TOM 803 O O . PHE A 1 97 ? 35.001 1.970 -16.792 1.00 49.44 97 PHE A O 1
ATOM 810 N N . LEU A 1 98 ? 33.659 3.081 -15.410 1.00 46.41 98 LEU A N 1
ATOM 811 C CA . LEU A 1 98 ? 34.770 3.787 -14.781 1.00 46.41 98 LEU A CA 1
ATOM 812 C C . LEU A 1 98 ? 35.433 2.875 -13.749 1.00 46.41 98 LEU A C 1
ATOM 814 O O 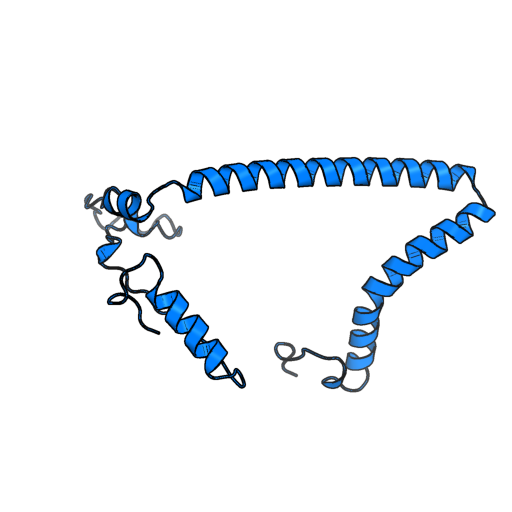. LEU A 1 98 ? 34.999 2.795 -12.601 1.00 46.41 98 LEU A O 1
ATOM 818 N N . ASP A 1 99 ? 36.461 2.168 -14.223 1.00 44.12 99 ASP A N 1
ATOM 819 C CA . ASP A 1 99 ? 37.784 2.107 -13.596 1.00 44.12 99 ASP A CA 1
ATOM 820 C C . ASP A 1 99 ? 37.764 1.937 -12.071 1.00 44.12 99 ASP A C 1
ATOM 822 O O . ASP A 1 99 ? 38.293 2.750 -11.312 1.00 44.12 99 ASP A O 1
ATOM 826 N N . ALA A 1 100 ? 37.129 0.866 -11.595 1.00 43.94 100 ALA A N 1
ATOM 827 C CA . ALA A 1 100 ? 37.245 0.473 -10.201 1.00 43.94 100 ALA A CA 1
ATOM 828 C C . ALA A 1 100 ? 38.582 -0.246 -9.996 1.00 43.94 100 ALA A C 1
ATOM 830 O O . ALA A 1 100 ? 38.649 -1.478 -9.989 1.00 43.94 100 ALA A O 1
ATOM 831 N N . ASP A 1 101 ? 39.634 0.545 -9.785 1.00 45.12 101 ASP A N 1
ATOM 832 C CA . ASP A 1 101 ? 40.760 0.129 -8.959 1.00 45.12 101 ASP A CA 1
ATOM 833 C C . ASP A 1 101 ? 40.189 -0.524 -7.693 1.00 45.12 101 ASP A C 1
ATOM 835 O O . ASP A 1 101 ? 39.474 0.083 -6.887 1.00 45.12 101 ASP A O 1
ATOM 839 N N . SER A 1 102 ? 40.467 -1.815 -7.571 1.00 50.97 102 SER A N 1
ATOM 840 C CA . SER A 1 102 ? 39.863 -2.782 -6.653 1.00 50.97 102 SER A CA 1
ATOM 841 C C . SER A 1 102 ? 40.007 -2.467 -5.153 1.00 50.97 102 SER A C 1
ATOM 843 O O . SER A 1 102 ? 39.484 -3.211 -4.326 1.00 50.97 102 SER A O 1
ATOM 845 N N . GLU A 1 103 ? 40.664 -1.371 -4.768 1.00 49.22 103 GLU A N 1
ATOM 846 C CA . GLU A 1 103 ? 40.959 -1.038 -3.368 1.00 49.22 103 GLU A CA 1
ATOM 847 C C . GLU A 1 103 ? 39.866 -0.224 -2.650 1.00 49.22 103 GLU A C 1
ATOM 849 O O . GLU A 1 103 ? 39.777 -0.280 -1.424 1.00 49.22 103 GLU A O 1
ATOM 854 N N . THR A 1 104 ? 38.975 0.485 -3.353 1.00 44.38 104 THR A N 1
ATOM 855 C CA . THR A 1 104 ? 37.979 1.363 -2.687 1.00 44.38 104 THR A CA 1
ATOM 856 C C . THR A 1 104 ? 36.610 0.717 -2.436 1.00 44.38 104 THR A C 1
ATOM 858 O O . THR A 1 104 ? 35.771 1.291 -1.739 1.00 44.38 104 THR A O 1
ATOM 861 N N . LEU A 1 105 ? 36.376 -0.507 -2.925 1.00 51.88 105 LEU A N 1
ATOM 862 C CA . LEU A 1 105 ? 35.093 -1.218 -2.787 1.00 51.88 105 LEU A CA 1
ATOM 863 C C . LEU A 1 105 ? 34.825 -1.791 -1.383 1.00 51.88 105 LEU A C 1
ATOM 865 O O . LEU A 1 105 ? 33.724 -2.269 -1.124 1.00 51.88 105 LEU A O 1
ATOM 869 N N . ILE A 1 106 ? 35.791 -1.733 -0.462 1.00 46.59 106 ILE A N 1
ATOM 870 C CA . ILE A 1 106 ? 35.669 -2.347 0.873 1.00 46.59 106 ILE A CA 1
ATOM 871 C C . ILE A 1 106 ? 35.046 -1.380 1.910 1.00 46.59 106 ILE A C 1
ATOM 873 O O . ILE A 1 106 ? 34.602 -1.817 2.969 1.00 46.59 106 ILE A O 1
ATOM 877 N N . ALA A 1 107 ? 34.945 -0.076 1.620 1.00 47.81 107 ALA A N 1
ATOM 878 C CA . ALA A 1 107 ? 34.600 0.933 2.633 1.00 47.81 107 ALA A CA 1
ATOM 879 C C . ALA A 1 107 ? 33.105 1.311 2.751 1.00 47.81 107 ALA A C 1
ATOM 881 O O . ALA A 1 107 ? 32.735 1.946 3.739 1.00 47.81 107 ALA A O 1
ATOM 882 N N . ASP A 1 108 ? 32.231 0.929 1.811 1.00 46.94 108 ASP A N 1
ATOM 883 C CA . ASP A 1 108 ? 30.798 1.267 1.867 1.00 46.94 108 ASP A CA 1
ATOM 884 C C . ASP A 1 108 ? 29.930 0.013 1.676 1.00 46.94 108 ASP A C 1
ATOM 886 O O . ASP A 1 108 ? 29.770 -0.495 0.570 1.00 46.94 108 ASP A O 1
ATOM 890 N N . GLN A 1 109 ? 29.353 -0.503 2.769 1.00 50.75 109 GLN A N 1
ATOM 891 C CA . GLN A 1 109 ? 28.427 -1.651 2.768 1.00 50.75 109 GLN A CA 1
ATOM 892 C C . GLN A 1 109 ? 27.064 -1.348 2.115 1.00 50.75 109 GLN A C 1
ATOM 894 O O . GLN A 1 109 ? 26.149 -2.174 2.161 1.00 50.75 109 GLN A O 1
ATOM 899 N N . ARG A 1 110 ? 26.884 -0.170 1.513 1.00 56.53 110 ARG A N 1
ATOM 900 C CA . ARG A 1 110 ? 25.694 0.137 0.722 1.00 56.53 110 ARG A CA 1
ATOM 901 C C . ARG A 1 110 ? 25.837 -0.522 -0.639 1.00 56.53 110 ARG A C 1
ATOM 903 O O . ARG A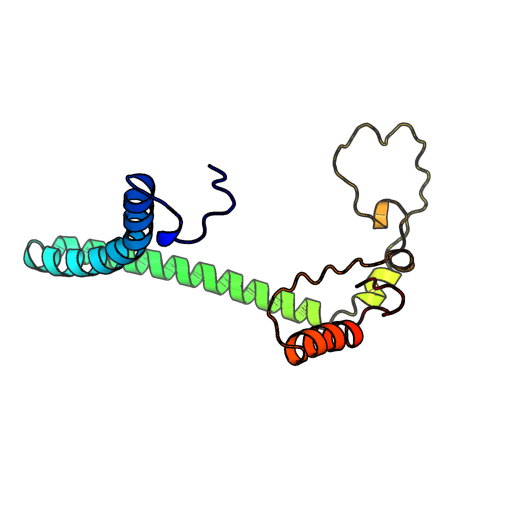 1 110 ? 26.719 -0.187 -1.421 1.00 56.53 110 ARG A O 1
ATOM 910 N N . GLN A 1 111 ? 24.942 -1.459 -0.926 1.00 57.44 111 GLN A N 1
ATOM 911 C CA . GLN A 1 111 ? 24.819 -2.056 -2.247 1.00 57.44 111 GLN A CA 1
ATOM 912 C C . GLN A 1 111 ? 24.573 -0.936 -3.267 1.00 57.44 111 GLN A C 1
ATOM 914 O O . GLN A 1 111 ? 23.483 -0.366 -3.321 1.00 57.44 111 GLN A O 1
ATOM 919 N N . LYS A 1 112 ? 25.612 -0.576 -4.032 1.00 64.62 112 LYS A N 1
ATOM 920 C CA . LYS A 1 112 ? 25.508 0.425 -5.098 1.00 64.62 112 LYS A CA 1
ATOM 921 C C . LYS A 1 112 ? 24.413 -0.007 -6.083 1.00 64.62 112 LYS A C 1
ATOM 923 O O . LYS A 1 112 ? 24.277 -1.210 -6.317 1.00 64.62 112 LYS A O 1
ATOM 928 N N . PRO A 1 113 ? 23.621 0.911 -6.653 1.00 66.81 113 PRO A N 1
ATOM 929 C CA . PRO A 1 113 ? 22.621 0.547 -7.652 1.00 66.81 113 PRO A CA 1
ATOM 930 C C . PRO A 1 113 ? 23.287 -0.137 -8.858 1.00 66.81 113 PRO A C 1
ATOM 932 O O . PRO A 1 113 ? 24.381 0.244 -9.262 1.00 66.81 113 PRO A O 1
ATOM 935 N N . LEU A 1 114 ? 22.627 -1.143 -9.444 1.00 68.25 114 LEU A N 1
ATOM 936 C CA . LEU A 1 114 ? 23.189 -2.003 -10.504 1.00 68.25 114 LEU A CA 1
ATOM 937 C C . LEU A 1 114 ? 23.759 -1.222 -11.706 1.00 68.25 114 LEU A C 1
ATOM 939 O O . LEU A 1 114 ? 24.771 -1.625 -12.270 1.00 68.25 114 LEU A O 1
ATOM 943 N N . GLY A 1 115 ? 23.166 -0.073 -12.050 1.00 66.62 115 GLY A N 1
ATOM 944 C CA . GLY A 1 115 ? 23.661 0.791 -13.129 1.00 66.62 115 GLY A CA 1
ATOM 945 C C . GLY A 1 115 ? 25.024 1.437 -12.844 1.00 66.62 115 GLY A C 1
ATOM 946 O O . GLY A 1 115 ? 25.809 1.638 -13.763 1.00 66.62 115 GLY A O 1
ATOM 947 N N . GLU A 1 116 ? 25.353 1.695 -11.574 1.00 65.00 116 GLU A N 1
ATOM 948 C CA . GLU A 1 116 ? 26.686 2.164 -11.156 1.00 65.00 116 GLU A CA 1
ATOM 949 C C . GLU A 1 116 ? 27.698 1.017 -11.027 1.00 65.00 116 GLU A C 1
ATOM 951 O O . GLU A 1 116 ? 28.899 1.258 -10.954 1.00 65.00 116 GLU A O 1
ATOM 956 N N . GLN A 1 117 ? 27.223 -0.232 -11.004 1.00 66.62 117 GLN A N 1
ATOM 957 C CA . GLN A 1 117 ? 28.063 -1.432 -11.028 1.00 66.62 117 GLN A CA 1
ATOM 958 C C . GLN A 1 117 ? 28.417 -1.870 -12.460 1.00 66.62 117 GLN A C 1
ATOM 960 O O . GLN A 1 117 ? 29.023 -2.922 -12.641 1.00 66.62 117 GLN A O 1
ATOM 965 N N . GLY A 1 118 ? 28.023 -1.092 -13.476 1.00 70.88 118 GLY A N 1
ATOM 966 C CA . GLY A 1 118 ? 28.285 -1.397 -14.883 1.00 70.88 118 GLY A CA 1
ATOM 967 C C . GLY A 1 118 ? 27.357 -2.455 -15.488 1.00 70.88 118 GLY A C 1
ATOM 968 O O . GLY A 1 118 ? 27.604 -2.898 -16.604 1.00 70.88 118 GLY A O 1
ATOM 969 N N . VAL A 1 119 ? 26.287 -2.857 -14.791 1.00 72.06 119 VAL A N 1
ATOM 970 C CA . VAL A 1 119 ? 25.310 -3.818 -15.322 1.00 72.06 119 VAL A CA 1
ATOM 971 C C . VAL A 1 119 ? 24.287 -3.073 -16.169 1.00 72.06 119 VAL A C 1
ATOM 973 O O . VAL A 1 119 ? 23.523 -2.246 -15.657 1.00 72.06 119 VAL A O 1
ATOM 976 N N . SER A 1 120 ? 24.247 -3.382 -17.464 1.00 80.31 120 SER A N 1
ATOM 977 C CA . SER A 1 120 ? 23.229 -2.824 -18.353 1.00 80.31 120 SER A CA 1
ATOM 978 C C . SER A 1 120 ? 21.876 -3.487 -18.105 1.00 80.31 120 SER A C 1
ATOM 980 O O . SER A 1 120 ? 21.795 -4.685 -17.825 1.00 80.31 120 SER A O 1
ATOM 982 N N . TRP A 1 121 ? 20.778 -2.740 -18.255 1.00 80.81 121 TRP A N 1
ATOM 983 C CA . TRP A 1 121 ? 19.434 -3.307 -18.079 1.00 80.81 121 TRP A CA 1
ATOM 984 C C . TRP A 1 121 ? 19.159 -4.450 -19.069 1.00 80.81 121 TRP A C 1
ATOM 986 O O . TRP A 1 121 ? 18.316 -5.313 -18.809 1.00 80.81 121 TRP A O 1
ATOM 996 N N . GLU A 1 122 ? 19.867 -4.482 -20.203 1.00 83.38 122 GLU A N 1
ATOM 997 C CA . GLU A 1 122 ? 19.743 -5.541 -21.189 1.00 83.38 122 GLU A CA 1
ATOM 998 C C . GLU A 1 122 ? 20.221 -6.912 -20.689 1.00 83.38 122 GLU A C 1
ATOM 1000 O O . GLU A 1 122 ? 19.756 -7.923 -21.221 1.00 83.38 122 GLU A O 1
ATOM 1005 N N . GLU A 1 123 ? 21.095 -6.962 -19.690 1.00 83.94 123 GLU A N 1
ATOM 1006 C CA . GLU A 1 123 ? 21.681 -8.203 -19.165 1.00 83.94 123 GLU A CA 1
ATOM 1007 C C . GLU A 1 123 ? 20.845 -8.817 -18.035 1.00 83.94 123 GLU A C 1
ATOM 1009 O O . GLU A 1 123 ? 21.035 -9.973 -17.660 1.00 83.94 123 GLU A O 1
ATOM 1014 N N . ILE A 1 124 ? 19.889 -8.054 -17.505 1.00 84.88 124 ILE A N 1
ATOM 1015 C CA . ILE A 1 124 ? 19.041 -8.480 -16.398 1.00 84.88 124 ILE A CA 1
ATOM 1016 C C . ILE A 1 124 ? 18.011 -9.497 -16.908 1.00 84.88 124 ILE A C 1
ATOM 1018 O O . ILE A 1 124 ? 17.340 -9.275 -17.915 1.00 84.88 124 ILE A O 1
ATOM 1022 N N . ILE A 1 125 ? 17.876 -10.611 -16.187 1.00 89.38 125 ILE A N 1
ATOM 1023 C CA . ILE A 1 125 ? 16.847 -11.635 -16.402 1.00 89.38 125 ILE A CA 1
ATOM 1024 C C . ILE A 1 125 ? 15.942 -11.650 -15.167 1.00 89.38 125 ILE A C 1
ATOM 1026 O O . ILE A 1 125 ? 16.424 -11.745 -14.038 1.00 89.38 125 ILE A O 1
ATOM 1030 N N . HIS A 1 126 ? 14.629 -11.544 -15.366 1.00 90.00 126 HIS A N 1
ATOM 1031 C CA . HIS A 1 126 ? 13.642 -11.562 -14.289 1.00 90.00 126 HIS A CA 1
ATOM 1032 C C . HIS A 1 126 ? 13.207 -12.997 -13.989 1.00 90.00 126 HIS A C 1
ATOM 1034 O O . HIS A 1 126 ? 12.594 -13.647 -14.832 1.00 90.00 126 HIS A O 1
ATOM 1040 N N . LEU A 1 127 ? 13.484 -13.470 -12.772 1.00 93.81 127 LEU A N 1
ATOM 1041 C CA . LEU A 1 127 ? 12.882 -14.685 -12.227 1.00 93.81 127 LEU A CA 1
ATOM 1042 C C . LEU A 1 127 ? 11.553 -14.328 -11.549 1.00 93.81 127 LEU A C 1
ATOM 1044 O O . LEU A 1 127 ? 11.527 -13.574 -10.576 1.00 93.81 127 LEU A O 1
ATOM 1048 N N . ILE A 1 128 ? 10.460 -14.877 -12.057 1.00 92.62 128 ILE A N 1
ATOM 1049 C CA . ILE A 1 128 ? 9.091 -14.624 -11.625 1.00 92.62 128 ILE A CA 1
ATOM 1050 C C . ILE A 1 128 ? 8.583 -15.894 -10.955 1.00 92.62 128 ILE A C 1
ATOM 1052 O O . ILE A 1 128 ? 8.341 -16.892 -11.611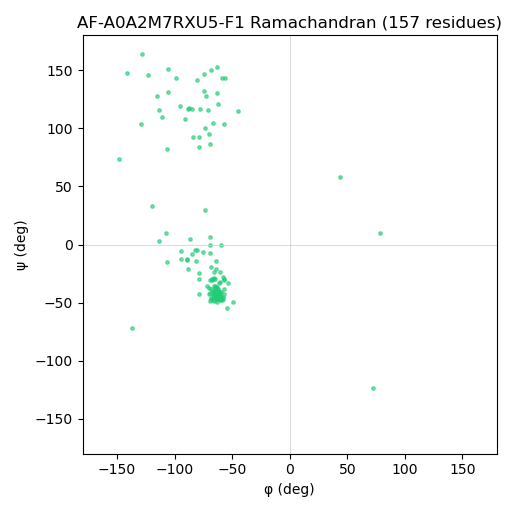 1.00 92.62 128 ILE A O 1
ATOM 1056 N N . ILE A 1 129 ? 8.402 -15.866 -9.639 1.00 93.44 129 ILE A N 1
ATOM 1057 C CA . ILE A 1 129 ? 7.877 -17.018 -8.901 1.00 93.44 129 ILE A CA 1
ATOM 1058 C C . ILE A 1 129 ? 6.368 -16.829 -8.746 1.00 93.44 129 ILE A C 1
ATOM 1060 O O . ILE A 1 129 ? 5.933 -15.863 -8.118 1.00 93.44 129 ILE A O 1
ATOM 1064 N N . LEU A 1 130 ? 5.575 -17.754 -9.293 1.00 91.19 130 LEU A N 1
ATOM 1065 C CA . LEU A 1 130 ? 4.111 -17.764 -9.176 1.00 91.19 130 LEU A CA 1
ATOM 1066 C C . LEU A 1 130 ? 3.649 -18.874 -8.213 1.00 91.19 130 LEU A C 1
ATOM 1068 O O . LEU A 1 130 ? 3.287 -19.963 -8.662 1.00 91.19 130 LEU A O 1
ATOM 1072 N N . PRO A 1 131 ? 3.669 -18.647 -6.884 1.00 91.19 131 PRO A N 1
ATOM 1073 C CA . PRO A 1 131 ? 3.198 -19.641 -5.931 1.00 91.19 131 PRO A CA 1
ATOM 1074 C C . PRO A 1 131 ? 1.672 -19.755 -6.009 1.00 91.19 131 PRO A C 1
ATOM 1076 O O . PRO A 1 131 ? 0.957 -18.816 -5.670 1.00 91.19 131 PRO A O 1
ATOM 1079 N N . ASN A 1 132 ? 1.175 -20.919 -6.414 1.00 90.56 132 ASN A N 1
ATOM 1080 C CA . ASN A 1 132 ? -0.250 -21.238 -6.455 1.00 90.56 132 ASN A CA 1
ATOM 1081 C C . ASN A 1 132 ? -0.528 -22.564 -5.724 1.00 90.56 132 ASN A C 1
ATOM 1083 O O . ASN A 1 132 ? 0.388 -23.326 -5.409 1.00 90.56 132 ASN A O 1
ATOM 1087 N N . TYR A 1 133 ? -1.795 -22.816 -5.389 1.00 87.31 133 TYR A N 1
ATOM 1088 C CA . TYR A 1 133 ? -2.211 -24.063 -4.734 1.00 87.31 133 TYR A CA 1
ATOM 1089 C C . TYR A 1 133 ? -3.501 -24.625 -5.338 1.00 87.31 133 TYR A C 1
ATOM 1091 O O . TYR A 1 133 ? -3.452 -25.604 -6.070 1.00 87.31 133 TYR A O 1
ATOM 1099 N N . ASN A 1 134 ? -4.640 -23.974 -5.075 1.00 90.94 134 ASN A N 1
ATOM 1100 C CA . ASN A 1 134 ? -5.968 -24.381 -5.562 1.00 90.94 134 ASN A CA 1
ATOM 1101 C C . ASN A 1 134 ? -6.612 -23.294 -6.442 1.00 90.94 134 ASN A C 1
ATOM 1103 O O . ASN A 1 134 ? -7.824 -23.087 -6.406 1.00 90.94 134 ASN A O 1
ATOM 1107 N N . GLU A 1 135 ? -5.798 -22.547 -7.185 1.00 93.56 135 GLU A N 1
ATOM 1108 C CA . GLU A 1 135 ? -6.295 -21.541 -8.124 1.00 93.56 135 GLU A CA 1
ATOM 1109 C C . GLU A 1 135 ? -6.732 -22.204 -9.430 1.00 93.56 135 GLU A C 1
ATOM 1111 O O . GLU A 1 135 ? -6.105 -23.149 -9.907 1.00 93.56 135 GLU A O 1
ATOM 1116 N N . ASP A 1 136 ? -7.821 -21.707 -10.010 1.00 94.12 136 ASP A N 1
ATOM 1117 C CA . ASP A 1 136 ? -8.328 -22.217 -11.278 1.00 94.12 136 ASP A CA 1
ATOM 1118 C C . ASP A 1 136 ? -7.381 -21.876 -12.443 1.00 94.12 136 ASP A C 1
ATOM 1120 O O . ASP A 1 136 ? -6.723 -20.829 -12.455 1.00 94.12 136 ASP A O 1
ATOM 1124 N N . LEU A 1 137 ? -7.351 -22.733 -13.470 1.00 92.50 137 LEU A N 1
ATOM 1125 C CA . LEU A 1 137 ? -6.512 -22.531 -14.656 1.00 92.50 137 LEU A CA 1
ATOM 1126 C C . LEU A 1 137 ? -6.790 -21.199 -15.360 1.00 92.50 137 LEU A C 1
ATOM 1128 O O . LEU A 1 137 ? -5.883 -20.627 -15.964 1.00 92.50 137 LEU A O 1
ATOM 1132 N N . THR A 1 138 ? -8.016 -20.679 -15.283 1.00 94.56 138 THR A N 1
ATOM 1133 C CA . THR A 1 138 ? -8.358 -19.368 -15.852 1.00 94.56 138 THR A CA 1
ATOM 1134 C C . THR A 1 138 ? -7.608 -18.225 -15.170 1.00 94.56 138 THR A C 1
ATOM 1136 O O . THR A 1 138 ? -7.166 -17.293 -15.849 1.00 94.56 138 THR A O 1
ATOM 1139 N N . ILE A 1 139 ? -7.398 -18.314 -13.855 1.00 93.19 139 ILE A N 1
ATOM 1140 C CA . ILE A 1 139 ? -6.668 -17.316 -13.064 1.00 93.19 139 ILE A CA 1
ATOM 1141 C C . ILE A 1 139 ? -5.188 -17.358 -13.440 1.00 93.19 139 ILE A C 1
ATOM 1143 O O . ILE A 1 139 ? -4.610 -16.326 -13.785 1.00 93.19 139 ILE A O 1
ATOM 1147 N N . LEU A 1 140 ? -4.600 -18.557 -13.476 1.00 93.62 140 LEU A N 1
ATOM 1148 C CA . LEU A 1 140 ? -3.197 -18.738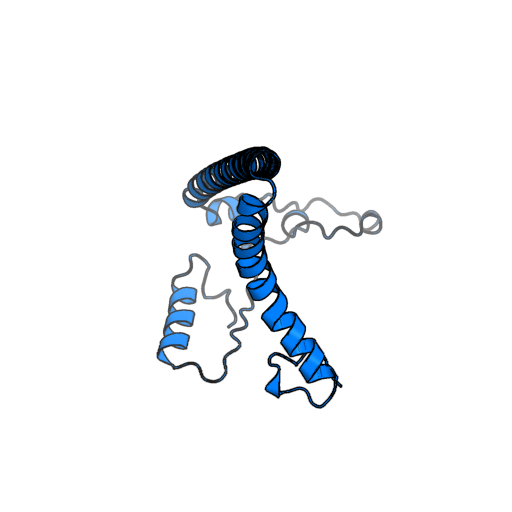 -13.857 1.00 93.62 140 LEU A CA 1
ATOM 1149 C C . LEU A 1 140 ? -2.929 -18.278 -15.287 1.00 93.62 140 LEU A C 1
ATOM 1151 O O . LEU A 1 140 ? -1.945 -17.588 -15.547 1.00 93.62 140 LEU A O 1
ATOM 1155 N N . ARG A 1 141 ? -3.837 -18.596 -16.213 1.00 94.62 141 ARG A N 1
ATOM 1156 C CA . ARG A 1 141 ? -3.732 -18.141 -17.599 1.00 94.62 141 ARG A CA 1
ATOM 1157 C C . ARG A 1 141 ? -3.793 -16.622 -17.695 1.00 94.62 141 ARG A C 1
ATOM 1159 O O . ARG A 1 141 ? -2.983 -16.035 -18.399 1.00 94.62 141 ARG A O 1
ATOM 1166 N N . THR A 1 142 ? -4.691 -15.988 -16.945 1.00 94.69 142 THR A N 1
ATOM 1167 C CA . THR A 1 142 ? -4.790 -14.522 -16.900 1.00 94.69 142 THR A CA 1
ATOM 1168 C C . THR A 1 142 ? -3.504 -13.890 -16.358 1.00 94.69 142 THR A C 1
ATOM 1170 O O . THR A 1 142 ? -3.050 -12.875 -16.890 1.00 94.69 142 THR A O 1
ATOM 1173 N N . ALA A 1 143 ? -2.888 -14.494 -15.337 1.00 93.69 143 ALA A N 1
ATOM 1174 C CA . ALA A 1 143 ? -1.615 -14.034 -14.787 1.00 93.69 143 ALA A CA 1
ATOM 1175 C C . ALA A 1 143 ? -0.481 -14.135 -15.822 1.00 93.69 143 ALA A C 1
ATOM 1177 O O . ALA A 1 143 ? 0.200 -13.143 -16.079 1.00 93.69 143 ALA A O 1
ATOM 1178 N N . VAL A 1 144 ? -0.330 -15.288 -16.481 1.00 93.44 144 VAL A N 1
ATOM 1179 C CA . VAL A 1 144 ? 0.691 -15.491 -17.525 1.00 93.44 144 VAL A CA 1
ATOM 1180 C C . VAL A 1 144 ? 0.449 -14.584 -18.737 1.00 93.44 144 VAL A C 1
ATOM 1182 O O . VAL A 1 144 ? 1.383 -13.945 -19.220 1.00 93.44 144 VAL A O 1
ATOM 1185 N N . ASP A 1 145 ? -0.797 -14.446 -19.194 1.00 94.56 145 ASP A N 1
ATOM 1186 C CA . ASP A 1 145 ? -1.152 -13.542 -20.295 1.00 94.56 145 ASP A CA 1
ATOM 1187 C C . ASP A 1 145 ? -0.824 -12.080 -19.959 1.00 94.56 145 ASP A C 1
ATOM 1189 O O . ASP A 1 145 ? -0.470 -11.303 -20.847 1.00 94.56 145 ASP A O 1
ATOM 1193 N N . SER A 1 146 ? -0.930 -11.695 -18.684 1.00 93.12 146 SER A N 1
ATOM 1194 C CA . SER A 1 146 ? -0.558 -10.354 -18.221 1.00 93.12 146 SER A CA 1
ATOM 1195 C C . SER A 1 146 ? 0.955 -10.141 -18.251 1.00 93.12 146 SER A C 1
ATOM 1197 O O . SER A 1 146 ? 1.390 -9.060 -18.636 1.00 93.12 146 SER A O 1
ATOM 1199 N N . LEU A 1 147 ? 1.749 -11.168 -17.926 1.00 92.44 147 LEU A N 1
ATOM 1200 C CA . LEU A 1 147 ? 3.214 -11.121 -18.027 1.00 92.44 147 LEU A CA 1
ATOM 1201 C C . LEU A 1 147 ? 3.685 -11.003 -19.478 1.00 92.44 147 LEU A C 1
ATOM 1203 O O . LEU A 1 147 ? 4.578 -10.221 -19.776 1.00 92.44 147 LEU A O 1
ATOM 1207 N N . ILE A 1 148 ? 3.060 -11.737 -20.401 1.00 91.56 148 ILE A N 1
ATOM 1208 C CA . ILE A 1 148 ? 3.408 -11.665 -21.830 1.00 91.56 148 ILE A CA 1
ATOM 1209 C C . ILE A 1 148 ? 3.087 -10.281 -22.411 1.00 91.56 148 ILE A C 1
ATOM 1211 O O . ILE A 1 148 ? 3.803 -9.796 -23.286 1.00 91.56 148 ILE A O 1
ATOM 1215 N N . LYS A 1 149 ? 1.998 -9.657 -21.948 1.00 92.06 149 LYS A N 1
ATOM 1216 C CA . LYS A 1 149 ? 1.577 -8.309 -22.362 1.00 92.06 149 LYS A CA 1
ATOM 1217 C C . LYS A 1 149 ? 2.332 -7.190 -21.648 1.00 92.06 149 LYS A C 1
ATOM 1219 O O . LYS A 1 149 ? 2.093 -6.024 -21.965 1.00 92.06 149 LYS A O 1
ATOM 1224 N N . ASP A 1 150 ? 3.184 -7.523 -20.685 1.00 86.06 150 ASP A N 1
ATOM 1225 C CA . ASP A 1 150 ? 4.017 -6.540 -20.015 1.00 86.06 150 ASP A CA 1
ATOM 1226 C C . ASP A 1 150 ? 4.988 -5.896 -21.018 1.00 86.06 150 ASP A C 1
ATOM 1228 O O . ASP A 1 150 ? 5.374 -6.490 -22.026 1.00 86.06 150 ASP A O 1
ATOM 1232 N N . GLY A 1 151 ? 5.398 -4.657 -20.752 1.00 83.75 151 GLY A N 1
ATOM 1233 C CA . GLY A 1 151 ? 6.306 -3.904 -21.627 1.00 83.75 151 GLY A CA 1
ATOM 1234 C C . GLY A 1 151 ? 7.742 -4.447 -21.657 1.00 83.75 151 GLY A C 1
ATOM 1235 O O . GLY A 1 151 ? 8.596 -3.880 -22.340 1.00 83.75 151 GLY A O 1
ATOM 1236 N N . TYR A 1 152 ? 8.028 -5.515 -20.910 1.00 87.44 152 TYR A N 1
ATOM 1237 C CA . TYR A 1 152 ? 9.352 -6.104 -20.764 1.00 87.44 152 TYR A CA 1
ATOM 1238 C C . TYR A 1 152 ? 9.545 -7.327 -21.686 1.00 87.44 152 TYR A C 1
ATOM 1240 O O . TYR A 1 152 ? 8.610 -8.100 -21.896 1.00 87.44 152 TYR A O 1
ATOM 1248 N N . PRO A 1 153 ? 10.744 -7.556 -22.264 1.00 89.38 153 PRO A N 1
ATOM 1249 C CA . PRO A 1 153 ? 10.939 -8.640 -23.226 1.00 89.38 153 PRO A CA 1
ATOM 1250 C C . PRO A 1 153 ? 10.696 -10.034 -22.626 1.00 89.38 153 PRO A C 1
ATOM 1252 O O . PRO A 1 153 ? 11.434 -10.470 -21.745 1.00 89.38 153 PRO A O 1
ATOM 1255 N N . ALA A 1 154 ? 9.750 -10.795 -23.188 1.00 88.38 154 ALA A N 1
ATOM 1256 C CA . ALA A 1 154 ? 9.410 -12.147 -22.718 1.00 88.38 154 ALA A CA 1
ATOM 1257 C C . ALA A 1 154 ? 10.605 -13.124 -22.700 1.00 88.38 154 ALA A C 1
ATOM 1259 O O . ALA A 1 154 ? 10.685 -13.994 -21.842 1.00 88.38 154 ALA A O 1
ATOM 1260 N N . LYS A 1 155 ? 11.586 -12.951 -23.600 1.00 90.81 155 LYS A N 1
ATOM 1261 C CA . LYS A 1 155 ? 12.825 -13.758 -23.622 1.00 90.81 155 LYS A CA 1
ATOM 1262 C C . LYS A 1 155 ? 13.706 -13.571 -22.377 1.00 90.81 155 LYS A C 1
ATOM 1264 O O . LYS A 1 155 ? 14.639 -14.341 -22.189 1.00 90.81 155 LYS A O 1
ATOM 1269 N N . LYS A 1 156 ? 13.445 -12.535 -21.576 1.00 88.75 156 LYS A N 1
ATOM 1270 C CA . LYS A 1 156 ? 14.174 -12.196 -20.347 1.00 88.75 156 LYS A CA 1
ATOM 1271 C C . LYS A 1 156 ? 13.369 -12.499 -19.085 1.00 88.75 156 LYS A C 1
ATOM 1273 O O . LYS A 1 156 ? 13.768 -12.088 -18.002 1.00 88.75 156 LYS A O 1
ATOM 1278 N N . MET A 1 157 ? 12.240 -13.189 -19.219 1.00 93.00 157 MET A N 1
ATOM 1279 C CA . MET A 1 157 ? 11.446 -13.665 -18.095 1.00 93.00 157 MET A CA 1
ATOM 1280 C C . MET A 1 157 ? 11.627 -15.174 -17.949 1.00 93.00 157 MET A C 1
ATOM 1282 O O . MET A 1 157 ? 11.506 -15.918 -18.921 1.00 93.00 157 MET A O 1
ATOM 1286 N N . ILE A 1 158 ? 11.896 -15.615 -16.727 1.00 92.50 158 ILE A N 1
ATOM 1287 C CA . ILE A 1 158 ? 11.851 -17.014 -16.310 1.00 92.50 158 ILE A CA 1
ATOM 1288 C C . ILE A 1 158 ? 10.704 -17.099 -15.310 1.00 92.50 158 ILE A C 1
ATOM 1290 O O . ILE A 1 158 ? 10.771 -16.436 -14.281 1.00 92.50 158 ILE A O 1
ATOM 1294 N N . VAL A 1 159 ? 9.653 -17.853 -15.630 1.00 87.94 159 VAL A N 1
ATOM 1295 C CA . VAL A 1 159 ? 8.458 -18.037 -14.787 1.00 87.94 159 VAL A CA 1
ATOM 1296 C C . VAL A 1 159 ? 8.442 -19.449 -14.220 1.00 87.94 159 VAL A C 1
ATOM 1298 O O . VAL A 1 159 ? 8.734 -20.371 -15.015 1.00 87.94 159 VAL A O 1
#

Secondary structure (DSSP, 8-state):
--GGG--SGGG--THHHHHHHHHHHHHHHHHHHHHHHHHHHHHH-HHHHHHHHHHHHHHHHHHHHHHHHHHHHHHHHHHHHHHS-HHHHHHTS--------TTGGGS--S---GGGGT--GGG--EE-----SS--HHHHHHHHHHHHTSSS-GGGEE-

Radius of gyration: 27.36 Å; Cα contacts (8 Å, |Δi|>4): 53; chains: 1; bounding box: 67×45×56 Å

pLDDT: mean 83.47, std 14.64, range [43.94, 97.88]

Solvent-accessible surface area (backbone atoms only — not comparable to full-atom values): 9768 Å² total; per-residue (Å²): 132,76,72,93,74,70,87,53,56,85,81,43,68,76,67,60,22,50,54,47,48,52,61,66,44,44,65,58,50,54,59,55,44,54,56,52,49,52,59,56,44,38,75,79,43,46,70,63,44,51,57,51,50,54,54,50,51,52,53,51,50,52,51,51,52,52,52,49,52,53,49,52,54,49,49,53,52,50,56,56,57,68,72,52,62,61,69,60,53,55,71,67,51,72,57,46,78,71,78,74,67,81,79,68,74,81,80,57,94,66,83,71,59,57,45,73,71,44,48,52,73,87,77,58,66,47,79,48,84,82,91,78,85,89,72,54,70,70,57,56,48,52,53,52,54,49,56,66,69,39,98,57,67,63,93,38,54,46,112

Sequence (159 aa):
MNYLKVGKATELTGKDRKIYRYLEILPGFLSIGTLLLLLIFSYFKPVWVAFFIIAFDVYWLLLVIFLAIYLIAGYQKLKANRIIDWGEKCRQLPVSFLDADSETLIADQRQKPLGEQGVSWEEIIHLIILPNYNEDLTILRTAVDSLIKDGYPAKKMIV

Foldseek 3Di:
DPPVPDDDLVVDDDPVSVVVVCVVCVVVCVVVVVVVVLVVVCVVPVVVSVVVVVVVVVVVVVVVVVVVVVVVVVVVVVVVVVVDDVVVVLVVQPLPPPDPPPPPPPPDPPPDPVSPVSDRPVNAAAEDDDDDDPDDPVVVVVVVVVVPVDPDDPVRYDD